Protein AF-A0A847Y252-F1 (afdb_monomer)

Sequence (80 aa):
NKEEANKLAQMSHNGLALSIRPAHTMFDGDTIFALATGRHRADINIVGAYAAEVMAQAVINAVKSAESAGGLPAAQTIDH

Mean predicted aligned error: 3.36 Å

Structure (mmCIF, N/CA/C/O backbone):
data_AF-A0A847Y252-F1
#
_entry.id   AF-A0A847Y252-F1
#
loop_
_atom_site.group_PDB
_atom_site.id
_atom_site.type_symbol
_atom_site.label_atom_id
_atom_site.label_alt_id
_atom_site.label_comp_id
_atom_site.label_asym_id
_atom_site.label_entity_id
_atom_site.label_seq_id
_atom_site.pdbx_PDB_ins_code
_atom_site.Cartn_x
_atom_site.Cartn_y
_atom_site.Cartn_z
_atom_site.occupancy
_atom_site.B_iso_or_equiv
_atom_site.auth_seq_id
_atom_site.auth_comp_id
_atom_site.auth_asym_id
_atom_site.auth_atom_id
_atom_site.pdbx_PDB_model_num
ATOM 1 N N . ASN A 1 1 ? 11.917 -5.139 -15.615 1.00 89.38 1 ASN A N 1
ATOM 2 C CA . ASN A 1 1 ? 13.074 -5.868 -15.036 1.00 89.38 1 ASN A CA 1
ATOM 3 C C . ASN A 1 1 ? 12.885 -5.978 -13.517 1.00 89.38 1 ASN A C 1
ATOM 5 O O . ASN A 1 1 ? 12.115 -5.200 -12.969 1.00 89.38 1 ASN A O 1
ATOM 9 N N . LYS A 1 2 ? 13.542 -6.927 -12.833 1.00 93.69 2 LYS A N 1
ATOM 10 C CA . LYS A 1 2 ? 13.474 -7.118 -11.371 1.00 93.69 2 LYS A CA 1
ATOM 11 C C . LYS A 1 2 ? 13.791 -5.833 -10.600 1.00 93.69 2 LYS A C 1
ATOM 13 O O . LYS A 1 2 ? 13.067 -5.505 -9.669 1.00 93.69 2 LYS A O 1
ATOM 18 N N . GLU A 1 3 ? 14.814 -5.090 -11.020 1.00 96.06 3 GLU A N 1
ATOM 19 C CA . GLU A 1 3 ? 15.206 -3.836 -10.358 1.00 96.06 3 GLU A CA 1
ATOM 20 C C . GLU A 1 3 ? 14.110 -2.765 -10.422 1.00 96.06 3 GLU A C 1
ATOM 22 O O . GLU A 1 3 ? 13.826 -2.104 -9.429 1.00 96.06 3 GLU A O 1
ATOM 27 N N . GLU A 1 4 ? 13.424 -2.644 -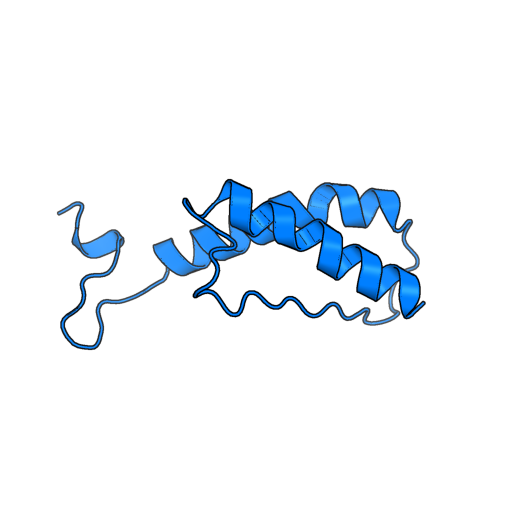11.55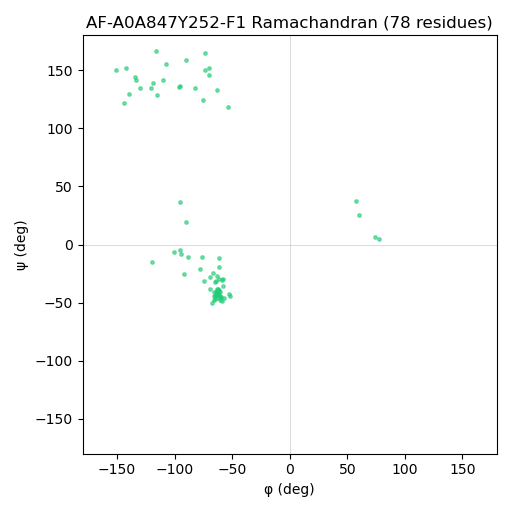9 1.00 95.94 4 GLU A N 1
ATOM 28 C CA . GLU A 1 4 ? 12.296 -1.717 -11.710 1.00 95.94 4 GLU A CA 1
ATOM 29 C C . GLU A 1 4 ? 11.119 -2.123 -10.817 1.00 95.94 4 GLU A C 1
ATOM 31 O O . GLU A 1 4 ? 10.512 -1.270 -10.179 1.00 95.94 4 GLU A O 1
ATOM 36 N N . ALA A 1 5 ? 10.824 -3.423 -10.711 1.00 96.00 5 ALA A N 1
ATOM 37 C CA . ALA A 1 5 ? 9.790 -3.913 -9.801 1.00 96.00 5 ALA A CA 1
ATOM 38 C C . ALA A 1 5 ? 10.160 -3.642 -8.333 1.00 96.00 5 ALA A C 1
ATOM 40 O O . ALA A 1 5 ? 9.331 -3.159 -7.566 1.00 96.00 5 ALA A O 1
ATOM 41 N N . ASN A 1 6 ? 11.417 -3.874 -7.949 1.00 96.50 6 ASN A N 1
ATOM 42 C CA . ASN A 1 6 ? 11.901 -3.549 -6.609 1.00 96.50 6 ASN A CA 1
ATOM 43 C C . ASN A 1 6 ? 11.784 -2.041 -6.322 1.00 96.50 6 ASN A C 1
ATOM 45 O O . ASN A 1 6 ? 11.337 -1.640 -5.249 1.00 96.50 6 ASN A O 1
ATOM 49 N N . LYS A 1 7 ? 12.108 -1.192 -7.306 1.00 95.69 7 LYS A N 1
ATOM 50 C CA . LYS A 1 7 ? 11.939 0.257 -7.178 1.00 95.69 7 LYS A CA 1
ATOM 51 C C . LYS A 1 7 ? 10.470 0.654 -7.028 1.00 95.69 7 LYS A C 1
ATOM 53 O O . LYS A 1 7 ? 10.164 1.505 -6.196 1.00 95.69 7 LYS A O 1
ATOM 58 N N . LEU A 1 8 ? 9.567 0.021 -7.776 1.00 97.19 8 LEU A N 1
ATOM 59 C CA . LEU A 1 8 ? 8.127 0.249 -7.661 1.00 97.19 8 LEU A CA 1
ATOM 60 C C . LEU A 1 8 ? 7.606 -0.093 -6.260 1.00 97.19 8 LEU A C 1
ATOM 62 O O . LEU A 1 8 ? 6.859 0.692 -5.674 1.00 97.19 8 LEU A O 1
ATOM 66 N N . ALA A 1 9 ? 8.031 -1.235 -5.709 1.00 97.56 9 ALA A N 1
ATOM 67 C CA . ALA A 1 9 ? 7.684 -1.638 -4.349 1.00 97.56 9 ALA A CA 1
ATOM 68 C C . ALA A 1 9 ? 8.147 -0.586 -3.331 1.00 97.56 9 ALA A C 1
ATOM 70 O O . ALA A 1 9 ? 7.337 -0.109 -2.541 1.00 97.56 9 ALA A O 1
ATOM 71 N N . GLN A 1 10 ? 9.403 -0.134 -3.425 1.00 96.38 10 GLN A N 1
ATOM 72 C CA . GLN A 1 10 ? 9.937 0.928 -2.564 1.00 96.38 10 GLN A CA 1
ATOM 73 C C . GLN A 1 10 ? 9.122 2.225 -2.657 1.00 96.38 10 GLN A C 1
ATOM 75 O O . GLN A 1 10 ? 8.786 2.810 -1.635 1.00 96.38 10 GLN A O 1
ATOM 80 N N . MET A 1 11 ? 8.776 2.679 -3.866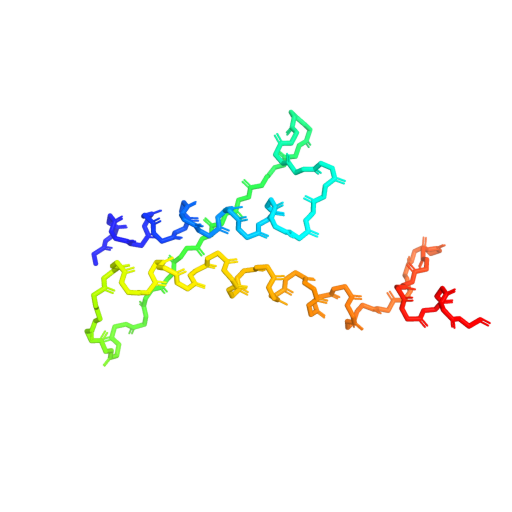 1.00 96.56 11 MET A N 1
ATOM 81 C CA . MET A 1 11 ? 7.989 3.908 -4.052 1.00 96.56 11 MET A CA 1
ATOM 82 C C . MET A 1 11 ? 6.576 3.792 -3.470 1.00 96.56 11 MET A C 1
ATOM 84 O O . MET A 1 11 ? 6.033 4.776 -2.971 1.00 96.56 11 MET A O 1
ATOM 88 N N . SER A 1 12 ? 6.001 2.589 -3.490 1.00 97.69 12 SER A N 1
ATOM 89 C CA . SER A 1 12 ? 4.666 2.324 -2.949 1.00 97.69 12 SER A CA 1
ATOM 90 C C . SER A 1 12 ? 4.600 2.488 -1.426 1.00 97.69 12 SER A C 1
ATOM 92 O O . SER A 1 12 ? 3.531 2.811 -0.913 1.00 97.69 12 SER A O 1
ATOM 94 N N . HIS A 1 13 ? 5.718 2.344 -0.694 1.00 96.94 13 HIS A N 1
ATOM 95 C CA . HIS A 1 13 ? 5.739 2.547 0.765 1.00 96.94 13 HIS A CA 1
ATOM 96 C C . HIS A 1 13 ? 5.300 3.961 1.163 1.00 96.94 13 HIS A C 1
ATOM 98 O O . HIS A 1 13 ? 4.643 4.126 2.186 1.00 96.94 13 HIS A O 1
ATOM 104 N N . ASN A 1 14 ? 5.546 4.969 0.319 1.00 95.50 14 ASN A N 1
ATOM 105 C CA . ASN A 1 14 ? 5.059 6.328 0.564 1.00 95.50 14 ASN A CA 1
ATOM 106 C C . ASN A 1 14 ? 3.527 6.382 0.695 1.00 95.50 14 ASN A C 1
ATOM 108 O O . ASN A 1 14 ? 3.007 7.217 1.428 1.00 95.50 14 ASN A O 1
ATOM 112 N N . GLY A 1 15 ? 2.798 5.478 0.034 1.00 97.12 15 GLY A N 1
ATOM 113 C CA . GLY A 1 15 ? 1.347 5.374 0.175 1.00 97.12 15 GLY A CA 1
ATOM 114 C C . GLY A 1 15 ? 0.898 4.973 1.581 1.00 97.12 15 GLY A C 1
ATOM 115 O O . GLY A 1 15 ? -0.140 5.445 2.044 1.00 97.12 15 GLY A O 1
ATOM 116 N N . LEU A 1 16 ? 1.701 4.173 2.296 1.00 97.19 16 LEU A N 1
ATOM 117 C CA . LEU A 1 16 ? 1.450 3.849 3.704 1.00 97.19 16 LEU A CA 1
ATOM 118 C C . LEU A 1 16 ? 1.559 5.113 4.560 1.00 97.19 16 LEU A C 1
ATOM 120 O O . LEU A 1 16 ? 0.638 5.425 5.304 1.00 97.19 16 LEU A O 1
ATOM 124 N N . ALA A 1 17 ? 2.613 5.910 4.372 1.00 95.00 17 ALA A N 1
ATOM 125 C CA . ALA A 1 17 ? 2.779 7.179 5.084 1.00 95.00 17 ALA A CA 1
ATOM 126 C C . ALA A 1 17 ? 1.683 8.220 4.765 1.00 95.00 17 ALA A C 1
ATOM 128 O O . ALA A 1 17 ? 1.390 9.075 5.600 1.00 95.00 17 ALA A O 1
ATOM 129 N N . LEU A 1 18 ? 1.066 8.159 3.577 1.00 96.31 18 LEU A N 1
ATOM 130 C CA . LEU A 1 18 ? -0.055 9.030 3.196 1.00 96.31 18 LEU A CA 1
ATOM 131 C C . LEU A 1 18 ? -1.402 8.609 3.805 1.00 96.31 18 LEU A C 1
ATOM 133 O O . LEU A 1 18 ? -2.311 9.434 3.869 1.00 96.31 18 LEU A O 1
ATOM 137 N N . SER A 1 19 ? -1.555 7.351 4.224 1.00 97.69 19 SER A N 1
ATOM 138 C CA . SER A 1 19 ? -2.845 6.786 4.656 1.00 97.69 19 SER A CA 1
ATOM 139 C C . SER A 1 19 ? -2.863 6.281 6.101 1.00 97.69 19 SER A C 1
ATOM 141 O O . SER A 1 19 ? -3.941 6.085 6.660 1.00 97.69 19 SER A O 1
ATOM 143 N N . ILE A 1 20 ? -1.699 6.1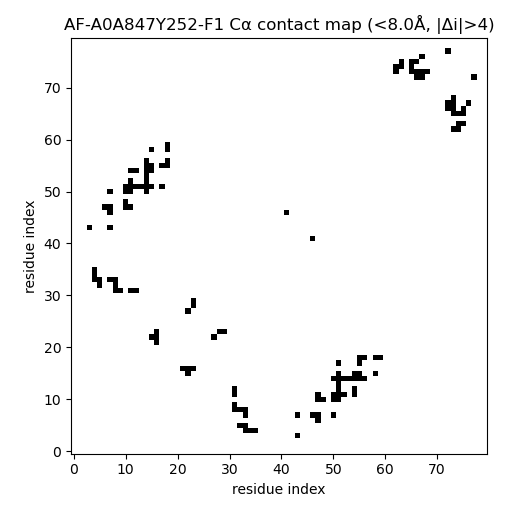09 6.730 1.00 97.38 20 ILE A N 1
ATOM 144 C CA . ILE A 1 20 ? -1.527 5.583 8.087 1.00 97.38 20 ILE A CA 1
ATOM 145 C C . ILE A 1 20 ? -0.608 6.527 8.869 1.00 97.38 20 ILE A C 1
ATOM 147 O O . ILE A 1 20 ? 0.435 6.953 8.369 1.00 97.38 20 ILE A O 1
ATOM 151 N N . ARG A 1 21 ? -0.977 6.865 10.115 1.00 96.00 21 ARG A N 1
ATOM 152 C CA . ARG A 1 21 ? -0.163 7.739 10.972 1.00 96.00 21 ARG A CA 1
ATOM 153 C C . ARG A 1 21 ? -0.208 7.331 12.457 1.00 96.00 21 ARG A C 1
ATOM 155 O O . ARG A 1 21 ? -1.284 7.408 13.046 1.00 96.00 21 ARG A O 1
ATOM 162 N N . PRO A 1 22 ? 0.947 7.030 13.091 1.00 94.56 22 PRO A N 1
ATOM 163 C CA . PRO A 1 22 ? 2.269 6.866 12.472 1.00 94.56 22 PRO A CA 1
ATOM 164 C C . PRO A 1 22 ? 2.338 5.587 11.618 1.00 94.56 22 PRO A C 1
ATOM 166 O O . PRO A 1 22 ? 1.642 4.622 11.905 1.00 94.56 22 PRO A O 1
ATOM 169 N N . ALA A 1 23 ? 3.181 5.597 10.587 1.00 94.12 23 ALA A N 1
ATOM 170 C CA . ALA A 1 23 ? 3.566 4.419 9.805 1.00 94.12 23 ALA A CA 1
ATOM 171 C C . ALA A 1 23 ? 5.074 4.167 9.976 1.00 94.12 23 ALA A C 1
ATOM 173 O O . ALA A 1 23 ? 5.786 5.065 10.441 1.00 94.12 23 ALA A O 1
ATOM 174 N N . HIS A 1 24 ? 5.565 2.992 9.565 1.00 93.31 24 HIS A N 1
ATOM 175 C CA . HIS A 1 24 ? 6.987 2.627 9.618 1.00 93.31 24 HIS A CA 1
ATOM 176 C C . HIS A 1 24 ? 7.598 2.705 11.023 1.00 93.31 24 HIS A C 1
ATOM 178 O O . HIS A 1 24 ? 8.739 3.145 11.196 1.00 93.31 24 HIS A O 1
ATOM 184 N N . THR A 1 25 ? 6.843 2.326 12.054 1.00 96.25 25 THR A N 1
ATOM 185 C CA . THR A 1 25 ? 7.401 2.272 13.405 1.00 96.25 25 THR A CA 1
ATOM 186 C C . THR A 1 25 ? 8.340 1.073 13.549 1.00 96.25 25 THR A C 1
ATOM 188 O O . THR A 1 25 ? 8.307 0.129 12.763 1.00 96.25 25 THR A O 1
ATOM 191 N N . MET A 1 26 ? 9.158 1.064 14.605 1.00 96.06 26 MET A N 1
ATOM 192 C CA . MET A 1 26 ? 10.028 -0.081 14.924 1.00 96.06 26 MET A CA 1
ATOM 193 C C . MET A 1 26 ? 9.259 -1.381 15.212 1.00 96.06 26 MET A C 1
ATOM 195 O O . MET A 1 26 ? 9.877 -2.440 15.308 1.00 96.06 26 MET A O 1
ATOM 199 N N . PHE A 1 27 ? 7.939 -1.302 15.388 1.00 96.38 27 PHE A N 1
ATOM 200 C CA . PHE A 1 27 ? 7.075 -2.441 15.676 1.00 96.38 27 PHE A CA 1
ATOM 201 C C . PHE A 1 27 ? 6.319 -2.940 14.435 1.00 96.38 27 PHE A C 1
ATOM 203 O O . PHE A 1 27 ? 5.679 -3.988 14.5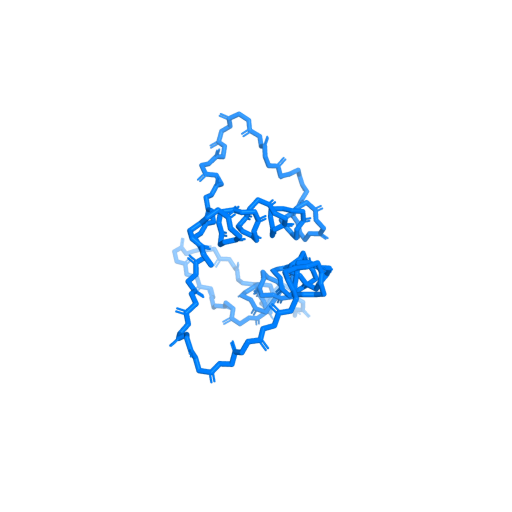13 1.00 96.38 27 PHE A O 1
ATOM 210 N N . ASP A 1 28 ? 6.418 -2.236 13.302 1.00 95.25 28 ASP A N 1
ATOM 211 C CA . ASP A 1 28 ? 5.696 -2.570 12.076 1.00 95.25 28 ASP A CA 1
ATOM 212 C C . ASP A 1 28 ? 6.560 -3.402 11.118 1.00 95.25 28 ASP A C 1
ATOM 214 O O . ASP A 1 28 ? 7.727 -3.106 10.864 1.00 95.25 28 ASP A O 1
ATOM 218 N N . GLY A 1 29 ? 5.962 -4.448 10.543 1.00 96.19 29 GLY A N 1
ATOM 219 C CA . GLY A 1 29 ? 6.579 -5.324 9.541 1.00 96.19 29 GLY A CA 1
ATOM 220 C C . GLY A 1 29 ? 6.255 -4.927 8.098 1.00 96.19 29 GLY A C 1
ATOM 221 O O . GLY A 1 29 ? 6.022 -5.808 7.266 1.00 96.19 29 GLY A O 1
ATOM 222 N N . ASP A 1 30 ? 6.167 -3.626 7.807 1.00 96.44 30 ASP A N 1
ATOM 223 C CA . ASP A 1 30 ? 5.693 -3.106 6.519 1.00 96.44 30 ASP A CA 1
ATOM 224 C C . ASP A 1 30 ? 6.467 -3.713 5.342 1.00 96.44 30 ASP A C 1
ATOM 226 O O . ASP A 1 30 ? 7.675 -3.521 5.203 1.00 96.44 30 ASP A O 1
ATOM 230 N N . THR A 1 31 ? 5.765 -4.432 4.462 1.00 96.50 31 THR A N 1
ATOM 231 C CA . THR A 1 31 ? 6.375 -5.118 3.315 1.00 96.50 31 THR A CA 1
ATOM 232 C C . THR A 1 31 ?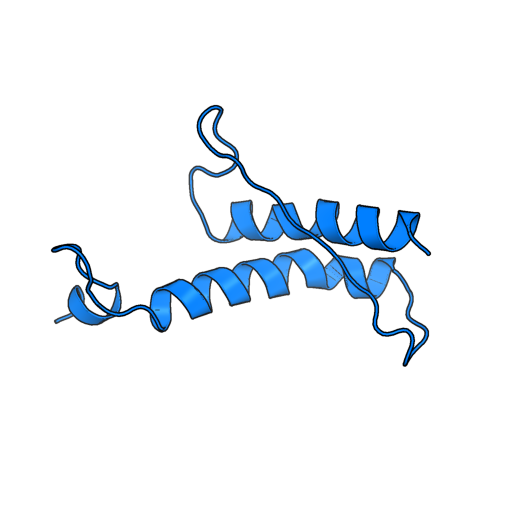 5.492 -4.988 2.081 1.00 96.50 31 THR A C 1
ATOM 234 O O . THR A 1 31 ? 4.306 -5.310 2.123 1.00 96.50 31 THR A O 1
ATOM 237 N N . ILE A 1 32 ? 6.081 -4.569 0.958 1.00 97.38 32 ILE A N 1
ATOM 238 C CA . ILE A 1 32 ? 5.397 -4.471 -0.335 1.00 97.38 32 ILE A CA 1
ATOM 239 C C . ILE A 1 32 ? 6.100 -5.354 -1.364 1.00 97.38 32 ILE A C 1
ATOM 241 O O . ILE A 1 32 ? 7.321 -5.316 -1.513 1.00 97.38 32 ILE A O 1
ATOM 245 N N . PHE A 1 33 ? 5.310 -6.112 -2.124 1.00 96.94 33 PHE A N 1
ATOM 246 C CA . PHE A 1 33 ? 5.774 -6.870 -3.282 1.00 96.94 33 PHE A CA 1
ATOM 247 C C . PHE A 1 33 ? 5.235 -6.250 -4.567 1.00 96.94 33 PHE A C 1
ATOM 249 O O . PHE A 1 33 ? 4.077 -5.842 -4.635 1.00 96.94 33 PHE A O 1
ATOM 256 N N . ALA A 1 34 ? 6.062 -6.226 -5.608 1.00 96.81 34 ALA A N 1
ATOM 257 C CA . ALA A 1 34 ? 5.669 -5.776 -6.936 1.00 96.81 34 ALA A CA 1
ATOM 258 C C . ALA A 1 34 ? 5.817 -6.910 -7.953 1.00 96.81 34 ALA A C 1
ATOM 260 O O . ALA A 1 34 ? 6.809 -7.642 -7.955 1.00 96.81 34 ALA A O 1
ATOM 261 N N . LEU A 1 35 ? 4.840 -7.017 -8.852 1.00 95.56 35 LEU A N 1
ATOM 262 C CA . LEU A 1 35 ? 4.816 -7.986 -9.941 1.00 95.56 35 LEU A CA 1
ATOM 263 C C . LEU A 1 35 ? 4.424 -7.283 -11.242 1.00 95.56 35 LEU A C 1
ATOM 265 O O . LEU A 1 35 ? 3.539 -6.431 -11.256 1.00 95.56 35 LEU A O 1
ATOM 269 N N . ALA A 1 36 ? 5.048 -7.683 -12.348 1.00 94.75 36 ALA A N 1
ATOM 270 C CA . ALA A 1 36 ? 4.672 -7.249 -13.687 1.00 94.75 36 ALA A CA 1
ATOM 271 C C . ALA A 1 36 ? 4.169 -8.449 -14.498 1.00 94.75 36 ALA A C 1
ATOM 273 O O . ALA A 1 36 ? 4.857 -9.460 -14.609 1.00 94.75 36 ALA A O 1
ATOM 274 N N . THR A 1 37 ? 2.988 -8.325 -15.110 1.00 94.69 37 THR A N 1
ATOM 275 C CA . THR A 1 37 ? 2.388 -9.384 -15.947 1.00 94.69 37 THR A CA 1
ATOM 276 C C . THR A 1 37 ? 3.030 -9.506 -17.332 1.00 94.69 37 THR A C 1
ATOM 278 O O . THR A 1 37 ? 2.731 -10.443 -18.064 1.00 94.69 37 THR A O 1
ATOM 281 N N . GLY A 1 38 ? 3.873 -8.544 -17.723 1.00 92.62 38 GLY A N 1
ATOM 282 C CA . GLY A 1 38 ? 4.573 -8.535 -19.011 1.00 92.62 38 GLY A CA 1
ATOM 283 C C . GLY A 1 38 ? 3.709 -8.193 -20.232 1.00 92.62 38 GLY A C 1
ATOM 284 O O . GLY A 1 38 ? 4.206 -8.272 -21.349 1.00 92.62 38 GLY A O 1
ATOM 285 N N . ARG A 1 39 ? 2.439 -7.799 -20.048 1.00 95.75 39 ARG A N 1
ATOM 286 C CA . ARG A 1 39 ? 1.507 -7.515 -21.161 1.00 95.75 39 ARG A CA 1
ATOM 287 C C . ARG A 1 39 ? 1.773 -6.190 -21.883 1.00 95.75 39 ARG A C 1
ATOM 289 O O . ARG A 1 39 ? 1.519 -6.093 -23.078 1.00 95.75 39 ARG A O 1
ATOM 296 N N . HIS A 1 40 ? 2.283 -5.185 -21.171 1.00 93.62 40 HIS A N 1
ATOM 297 C CA . HIS A 1 40 ? 2.574 -3.859 -21.717 1.00 93.62 40 HIS A CA 1
ATOM 298 C C . HIS A 1 40 ? 3.951 -3.379 -21.265 1.00 93.62 40 HIS A C 1
ATOM 300 O O . HIS A 1 40 ? 4.361 -3.620 -20.128 1.00 93.62 40 HIS A O 1
ATOM 306 N N . ARG A 1 41 ? 4.652 -2.670 -22.155 1.00 93.00 41 ARG A N 1
ATOM 307 C CA . ARG A 1 41 ? 5.835 -1.887 -21.788 1.00 93.00 41 ARG 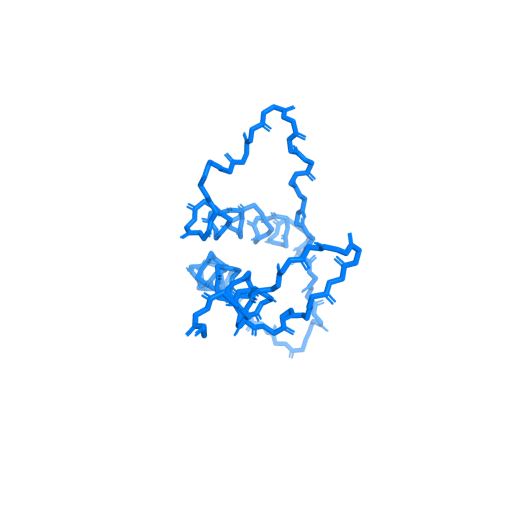A CA 1
ATOM 308 C C . ARG A 1 41 ? 5.374 -0.542 -21.237 1.00 93.00 41 ARG A C 1
ATOM 310 O O . ARG A 1 41 ? 4.508 0.089 -21.833 1.00 93.00 41 ARG A O 1
ATOM 317 N N . ALA A 1 42 ? 5.962 -0.118 -20.128 1.00 92.38 42 ALA A N 1
ATOM 318 C CA . ALA A 1 42 ? 5.675 1.159 -19.490 1.00 92.38 42 ALA A CA 1
ATOM 319 C C . ALA A 1 42 ? 6.967 1.755 -18.923 1.00 92.38 42 ALA A C 1
ATOM 321 O O . ALA A 1 42 ? 7.887 1.012 -18.576 1.00 92.38 42 ALA A O 1
ATOM 322 N N . ASP A 1 43 ? 7.022 3.082 -18.832 1.00 93.31 43 ASP A N 1
ATOM 323 C CA . ASP A 1 43 ? 8.103 3.786 -18.143 1.00 93.31 43 ASP A CA 1
ATOM 324 C C . ASP A 1 43 ? 7.907 3.656 -16.628 1.00 93.31 43 ASP A C 1
ATOM 326 O O . ASP A 1 43 ? 6.852 4.006 -16.089 1.00 93.31 43 ASP A O 1
ATOM 330 N N . ILE A 1 44 ? 8.929 3.152 -15.938 1.00 92.81 44 ILE A N 1
ATOM 331 C CA . ILE A 1 44 ? 8.884 2.934 -14.495 1.00 92.81 44 ILE A CA 1
ATOM 332 C C . ILE A 1 44 ? 8.680 4.227 -13.700 1.00 92.81 44 ILE A C 1
ATOM 334 O O . ILE A 1 44 ? 8.063 4.186 -12.642 1.00 92.81 44 ILE A O 1
ATOM 338 N N . ASN A 1 45 ? 9.137 5.375 -14.198 1.00 92.12 45 ASN A N 1
ATOM 339 C CA . ASN A 1 45 ? 8.958 6.653 -13.514 1.00 92.12 45 ASN A CA 1
ATOM 340 C C . ASN A 1 45 ? 7.492 7.082 -13.535 1.00 92.12 45 ASN A C 1
ATOM 342 O O . ASN A 1 45 ? 6.984 7.570 -12.529 1.00 92.12 45 ASN A O 1
ATOM 346 N N . ILE A 1 46 ? 6.796 6.840 -14.651 1.00 93.62 46 ILE A N 1
ATOM 347 C CA . ILE A 1 46 ? 5.364 7.134 -14.7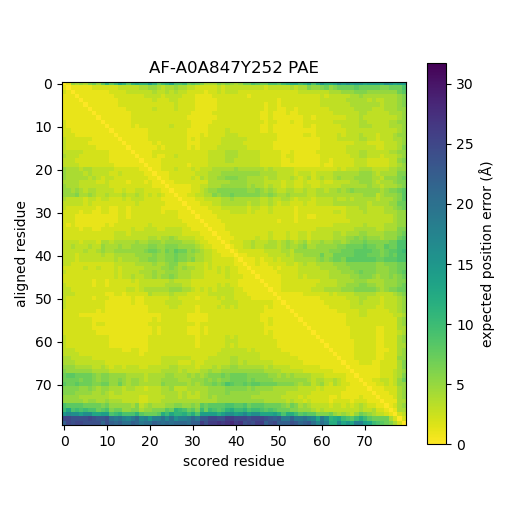75 1.00 93.62 46 ILE A CA 1
ATOM 348 C C . ILE A 1 46 ? 4.570 6.201 -13.860 1.00 93.62 46 ILE A C 1
ATOM 350 O O . ILE A 1 46 ? 3.771 6.666 -13.056 1.00 93.62 46 ILE A O 1
ATOM 354 N N . VAL A 1 47 ? 4.817 4.888 -13.931 1.00 94.94 47 VAL A N 1
ATOM 355 C CA . VAL A 1 47 ? 4.111 3.911 -13.078 1.00 94.94 47 VAL A CA 1
ATOM 356 C C . VAL A 1 47 ? 4.411 4.165 -11.597 1.00 94.94 47 VAL A C 1
ATOM 358 O O . VAL A 1 47 ? 3.510 4.145 -10.762 1.00 94.94 47 VAL A O 1
ATOM 361 N N . GLY A 1 48 ? 5.671 4.454 -11.275 1.00 93.75 48 GLY A N 1
ATOM 362 C CA . GLY A 1 48 ? 6.136 4.768 -9.931 1.00 93.75 48 GLY A CA 1
ATOM 363 C C . GLY A 1 48 ? 5.514 6.035 -9.353 1.00 93.75 48 GLY A C 1
ATOM 364 O O . GLY A 1 48 ? 5.185 6.045 -8.169 1.00 93.75 48 GLY A O 1
ATOM 365 N N . ALA A 1 49 ? 5.305 7.078 -10.164 1.00 91.62 49 ALA A N 1
ATOM 366 C CA . ALA A 1 49 ? 4.677 8.322 -9.715 1.00 91.62 49 ALA A CA 1
ATOM 367 C C . ALA A 1 49 ? 3.268 8.093 -9.140 1.00 91.62 49 ALA A C 1
ATOM 369 O O . ALA A 1 49 ? 2.909 8.714 -8.144 1.00 91.62 49 ALA A O 1
ATOM 370 N N . TYR A 1 50 ? 2.514 7.146 -9.705 1.00 96.38 50 TYR A N 1
ATOM 371 C CA . TYR A 1 50 ? 1.182 6.776 -9.217 1.00 96.38 50 TYR A CA 1
ATOM 372 C C . TYR A 1 50 ? 1.194 5.684 -8.140 1.00 96.38 50 TYR A C 1
ATOM 374 O O . TYR A 1 50 ? 0.169 5.430 -7.511 1.00 96.38 50 TYR A O 1
ATOM 382 N N . ALA A 1 51 ? 2.331 5.029 -7.895 1.00 96.88 51 ALA A N 1
ATOM 383 C CA . ALA A 1 51 ? 2.400 3.873 -7.003 1.00 96.88 51 ALA A CA 1
ATOM 384 C C . ALA A 1 51 ? 2.019 4.217 -5.555 1.00 96.88 51 ALA A C 1
ATOM 386 O O . ALA A 1 51 ? 1.271 3.478 -4.918 1.00 96.88 51 ALA A O 1
ATOM 387 N N . ALA A 1 52 ? 2.487 5.363 -5.052 1.00 95.62 52 ALA A N 1
ATOM 388 C CA . ALA A 1 52 ? 2.156 5.835 -3.709 1.00 95.62 52 ALA A CA 1
ATOM 389 C C . ALA A 1 52 ? 0.660 6.160 -3.565 1.00 95.62 52 ALA A C 1
ATOM 391 O O . ALA A 1 52 ? 0.033 5.763 -2.586 1.00 95.62 52 ALA A O 1
ATOM 392 N N . GLU A 1 53 ? 0.079 6.844 -4.552 1.00 97.31 53 GLU A N 1
ATOM 393 C CA . GLU A 1 53 ? -1.336 7.225 -4.548 1.00 97.31 53 GLU A CA 1
ATOM 394 C C . GLU A 1 53 ? -2.247 5.995 -4.617 1.00 97.31 53 GLU A C 1
ATOM 396 O O . GLU A 1 53 ? -3.152 5.844 -3.798 1.00 97.31 53 GLU A O 1
ATOM 401 N N . VAL A 1 54 ? -1.963 5.067 -5.537 1.00 98.06 54 VAL A N 1
ATOM 402 C CA . VAL A 1 54 ? -2.727 3.820 -5.669 1.00 98.06 54 VAL A CA 1
ATOM 403 C C . VAL A 1 54 ? -2.626 2.982 -4.395 1.00 98.06 54 VAL A C 1
ATOM 405 O O . VAL A 1 54 ? -3.630 2.419 -3.960 1.00 98.06 54 VAL A O 1
ATOM 408 N N . MET A 1 55 ? -1.450 2.928 -3.762 1.00 98.44 55 MET A N 1
ATOM 409 C CA . MET A 1 55 ? -1.276 2.212 -2.499 1.00 98.44 55 MET A CA 1
ATOM 410 C C . MET A 1 55 ? -2.073 2.859 -1.359 1.00 98.44 55 MET A C 1
ATOM 412 O O . MET A 1 55 ? -2.781 2.160 -0.637 1.00 98.44 55 MET A O 1
ATOM 416 N N . ALA A 1 56 ? -2.039 4.189 -1.232 1.00 98.31 56 ALA A N 1
ATOM 417 C CA . ALA A 1 56 ? -2.853 4.905 -0.250 1.00 98.31 56 ALA A CA 1
ATOM 418 C C . ALA A 1 56 ? -4.355 4.658 -0.477 1.00 98.31 56 ALA A C 1
ATOM 420 O O . ALA A 1 56 ? -5.088 4.342 0.460 1.00 98.31 56 ALA A O 1
ATOM 421 N N . GLN A 1 57 ? -4.812 4.723 -1.730 1.00 98.62 57 GLN A N 1
ATOM 422 C CA . GLN A 1 57 ? -6.203 4.447 -2.077 1.00 98.62 57 GLN A CA 1
ATOM 423 C C . GLN A 1 57 ? -6.596 3.000 -1.752 1.00 98.62 57 GLN A C 1
ATOM 425 O O . GLN A 1 57 ? -7.705 2.766 -1.273 1.00 98.62 57 GLN A O 1
ATOM 430 N N . ALA A 1 58 ? -5.701 2.033 -1.971 1.00 98.62 58 ALA A N 1
ATOM 431 C CA . ALA A 1 58 ? -5.936 0.638 -1.615 1.00 98.62 58 ALA A CA 1
ATOM 432 C C . ALA A 1 58 ? -6.130 0.459 -0.100 1.00 98.62 58 ALA A C 1
ATOM 434 O O . ALA A 1 58 ? -7.077 -0.213 0.307 1.00 98.62 58 ALA A O 1
ATOM 435 N N . VAL A 1 59 ? -5.306 1.110 0.730 1.00 98.38 59 VAL A N 1
ATOM 436 C CA . VAL A 1 59 ? -5.461 1.104 2.197 1.00 98.38 59 VAL A CA 1
ATOM 437 C C . VAL A 1 59 ? -6.806 1.705 2.610 1.00 98.38 59 VAL A C 1
ATOM 439 O O . VAL A 1 59 ? -7.548 1.092 3.376 1.00 98.38 59 VAL A O 1
ATOM 442 N N . ILE A 1 60 ? -7.177 2.866 2.062 1.00 98.12 60 ILE A N 1
ATOM 443 C CA . ILE A 1 60 ? -8.468 3.504 2.365 1.00 98.12 60 ILE A CA 1
ATOM 444 C C . ILE A 1 60 ? -9.644 2.626 1.924 1.00 98.12 60 ILE A C 1
ATOM 446 O O . ILE A 1 60 ? -10.631 2.505 2.651 1.00 98.12 60 ILE A O 1
ATOM 450 N N . ASN A 1 61 ? -9.546 1.983 0.760 1.00 98.31 61 ASN A N 1
ATOM 451 C CA . ASN A 1 61 ? -10.565 1.048 0.291 1.00 98.31 61 ASN A CA 1
ATOM 452 C C . ASN A 1 61 ? -10.694 -0.154 1.233 1.00 98.31 61 ASN A C 1
ATOM 454 O O . ASN A 1 61 ? -11.817 -0.570 1.513 1.00 98.31 61 ASN A O 1
ATOM 458 N N . ALA A 1 62 ? -9.580 -0.674 1.757 1.00 97.88 62 ALA A N 1
ATOM 459 C CA . ALA A 1 62 ? -9.593 -1.754 2.738 1.00 97.88 62 ALA A CA 1
ATOM 460 C C . ALA A 1 62 ? -10.311 -1.333 4.028 1.00 97.88 62 ALA A C 1
ATOM 462 O O . ALA A 1 62 ? -11.197 -2.049 4.485 1.00 97.88 62 ALA A O 1
ATOM 463 N N . VAL A 1 63 ? -10.013 -0.143 4.564 1.00 96.62 63 VAL A N 1
ATOM 464 C CA . VAL A 1 63 ? -10.688 0.396 5.761 1.00 96.62 63 VAL A CA 1
ATOM 465 C C . VAL A 1 63 ? -12.192 0.567 5.532 1.00 96.62 63 VAL A C 1
ATOM 467 O O . VAL A 1 63 ? -12.991 0.186 6.384 1.00 96.62 63 VAL A O 1
ATOM 470 N N . LYS A 1 64 ? -12.591 1.109 4.375 1.00 95.88 64 LYS A N 1
ATOM 471 C CA . LYS A 1 64 ? -14.005 1.333 4.030 1.00 95.88 64 LYS A CA 1
ATOM 472 C C . LYS A 1 64 ? -14.787 0.046 3.774 1.00 95.88 64 LYS A C 1
ATOM 474 O O . LYS A 1 64 ? -15.994 0.042 3.964 1.00 95.88 64 LYS A O 1
ATOM 479 N N . SER A 1 65 ? -14.114 -1.009 3.318 1.00 96.69 65 SER A N 1
ATOM 480 C CA . SER A 1 65 ? -14.748 -2.291 2.980 1.00 96.69 65 SER A CA 1
ATOM 481 C C . SER A 1 65 ? -14.692 -3.305 4.125 1.00 96.69 65 SER A C 1
ATOM 483 O O . SER A 1 65 ? -15.217 -4.405 3.982 1.00 96.69 65 SER A O 1
ATOM 485 N N . ALA A 1 66 ? -14.015 -2.982 5.230 1.00 96.56 66 ALA A N 1
ATOM 486 C CA . ALA A 1 66 ? -13.888 -3.874 6.372 1.00 96.56 66 ALA A CA 1
ATOM 487 C C . ALA A 1 66 ? -15.222 -4.030 7.120 1.00 96.56 66 ALA A C 1
ATOM 489 O O . ALA A 1 66 ? -15.994 -3.082 7.270 1.00 96.56 66 ALA A O 1
ATOM 490 N N . GLU A 1 67 ? -15.446 -5.224 7.660 1.00 96.19 67 GLU A N 1
ATOM 491 C CA . GLU A 1 67 ? -16.549 -5.533 8.570 1.00 96.19 67 GLU A CA 1
ATOM 492 C C . GLU A 1 67 ? -16.025 -5.727 9.997 1.00 96.19 67 GLU A C 1
ATOM 494 O O . GLU A 1 67 ? -14.851 -6.044 10.207 1.00 96.19 67 GLU A O 1
ATOM 499 N N . SER A 1 68 ? -16.891 -5.519 10.991 1.00 96.31 68 SER A N 1
ATOM 500 C CA . SER A 1 68 ? -16.538 -5.728 12.395 1.00 96.31 68 SER A CA 1
ATOM 501 C C . SER A 1 68 ? -16.209 -7.199 12.646 1.00 96.31 68 SER A C 1
ATOM 503 O O . SER A 1 68 ? -16.961 -8.090 12.254 1.00 96.31 68 SER A O 1
ATOM 505 N N . ALA A 1 69 ? -15.104 -7.466 13.337 1.00 96.44 69 ALA A N 1
ATOM 506 C CA . ALA A 1 69 ? -14.636 -8.822 13.602 1.00 96.44 69 ALA A CA 1
ATOM 507 C C . ALA A 1 69 ? -13.860 -8.884 14.920 1.00 96.44 69 ALA A C 1
ATOM 509 O O . ALA A 1 69 ? -13.235 -7.911 15.332 1.00 96.44 69 ALA A O 1
ATOM 510 N N . GLY A 1 70 ? -13.898 -10.031 15.608 1.00 95.31 70 GLY A N 1
ATOM 511 C CA . GLY A 1 70 ? -13.136 -10.231 16.849 1.00 95.31 70 GLY A CA 1
ATOM 512 C C . GLY A 1 70 ? -13.488 -9.250 17.978 1.00 95.31 70 GLY A C 1
ATOM 513 O O . GLY A 1 70 ? -12.644 -8.966 18.819 1.00 95.31 70 GLY A O 1
ATOM 514 N N . GLY A 1 71 ? -14.710 -8.703 17.976 1.00 95.62 71 GLY A N 1
ATOM 515 C CA . GLY A 1 71 ? -15.143 -7.669 18.923 1.00 95.62 71 GLY A CA 1
ATOM 516 C C . GLY A 1 71 ? -14.633 -6.257 18.606 1.00 95.62 71 GLY A C 1
ATOM 517 O O . GLY A 1 71 ? -14.891 -5.343 19.384 1.00 95.62 71 GLY A O 1
ATOM 518 N N . LEU A 1 72 ? -13.937 -6.064 17.483 1.00 95.31 72 LEU A N 1
ATOM 519 C CA . LEU A 1 72 ? -13.474 -4.759 17.018 1.00 95.31 72 LEU A CA 1
ATOM 520 C C . LEU A 1 72 ? -14.472 -4.158 16.014 1.00 95.31 72 LEU A C 1
ATOM 522 O O . LEU A 1 72 ? -14.951 -4.884 15.135 1.00 95.31 72 LEU A O 1
ATOM 526 N N . PRO A 1 73 ? -14.786 -2.853 16.118 1.00 95.44 73 PRO A N 1
ATOM 527 C CA . PRO A 1 73 ? -15.654 -2.177 15.164 1.00 95.44 73 PRO A CA 1
ATOM 528 C C . PRO A 1 73 ? -14.935 -1.934 13.831 1.00 95.44 73 PRO A C 1
ATOM 530 O O . PRO A 1 73 ? -13.725 -1.710 13.792 1.00 95.44 73 PRO A O 1
ATOM 533 N N . ALA A 1 74 ? -15.695 -1.909 12.739 1.00 96.06 74 ALA A N 1
ATOM 534 C CA . ALA A 1 74 ? -15.240 -1.367 11.462 1.00 96.06 74 ALA A CA 1
ATOM 535 C C . ALA A 1 74 ? -15.556 0.128 11.347 1.00 96.06 74 ALA A C 1
ATOM 537 O O . ALA A 1 74 ? -16.492 0.614 11.982 1.00 96.06 74 ALA A O 1
ATOM 538 N N . ALA A 1 75 ? -14.841 0.846 10.476 1.00 94.44 75 ALA A N 1
ATOM 539 C CA . ALA A 1 75 ? -15.048 2.282 10.254 1.00 94.44 75 ALA A CA 1
ATOM 540 C C . ALA A 1 75 ? -16.520 2.625 9.959 1.00 94.44 75 ALA A C 1
ATOM 542 O O . ALA A 1 75 ? -17.089 3.508 10.589 1.00 94.44 75 ALA A O 1
ATOM 543 N N . GLN A 1 76 ? -17.171 1.839 9.096 1.00 90.75 76 GLN A N 1
ATOM 544 C CA . GLN A 1 76 ? -18.588 2.006 8.754 1.00 90.75 76 GLN A CA 1
ATOM 545 C C . GLN A 1 76 ? -19.559 1.841 9.938 1.00 90.75 76 GLN A C 1
ATOM 547 O O . GLN A 1 76 ? -20.700 2.273 9.856 1.00 90.75 76 GLN A O 1
ATOM 552 N N . THR A 1 77 ? -19.129 1.205 11.032 1.00 90.69 77 THR A N 1
ATOM 553 C CA . THR A 1 77 ? -19.962 0.988 12.229 1.00 90.69 77 THR A CA 1
ATOM 554 C C . THR A 1 77 ? -19.771 2.053 13.306 1.00 90.69 77 THR A C 1
ATOM 556 O O . THR A 1 77 ? -20.500 2.040 14.290 1.00 90.69 77 THR A O 1
ATOM 559 N N . ILE A 1 78 ? -18.788 2.944 13.141 1.00 84.94 78 ILE A N 1
ATOM 560 C CA . ILE A 1 78 ? -18.456 3.995 14.113 1.00 84.94 78 ILE A CA 1
ATOM 561 C C . ILE A 1 78 ? -19.222 5.296 13.808 1.00 84.94 78 ILE A C 1
ATOM 563 O O . ILE A 1 78 ? -19.490 6.066 14.723 1.00 84.94 78 ILE A O 1
ATOM 567 N N . ASP A 1 79 ? -19.616 5.518 12.549 1.00 63.66 79 ASP A N 1
ATOM 568 C CA . ASP A 1 79 ? -20.307 6.735 12.086 1.00 63.66 79 ASP A CA 1
ATOM 569 C C . ASP A 1 79 ? -21.855 6.658 12.175 1.00 63.66 79 ASP A C 1
ATOM 571 O O . ASP A 1 79 ? -22.561 7.427 11.516 1.00 63.66 79 ASP A O 1
ATOM 575 N N . HIS A 1 80 ? -22.393 5.742 12.990 1.00 53.56 80 HIS A N 1
ATOM 576 C CA . HIS A 1 80 ? -23.824 5.591 13.298 1.00 53.56 80 HIS A CA 1
ATOM 577 C C . HIS A 1 80 ? -24.091 5.799 14.790 1.00 53.56 80 HIS A C 1
ATOM 579 O O . HIS A 1 80 ? -25.123 6.435 15.105 1.00 53.56 80 HIS A O 1
#

Radius of gyration: 15.46 Å; Cα contacts (8 Å, |Δi|>4): 70; chains: 1; bounding box: 39×19×41 Å

pLDDT: mean 94.62, std 6.25, range [53.56, 98.62]

Solvent-accessible surface area (backbone atoms only — not comparable to full-atom values): 4931 Å² total; per-residue (Å²): 106,72,67,56,32,53,50,35,22,60,43,24,52,55,6,46,61,74,66,38,85,88,53,90,48,98,86,55,83,88,79,69,83,56,86,80,90,76,85,70,92,75,60,62,68,64,56,32,68,47,28,20,57,54,41,21,50,49,53,54,50,49,50,67,68,43,70,63,54,96,90,40,82,20,63,77,67,70,83,114

Secondary structure (DSSP, 8-state):
-HHHHHHHHHHHHHHHHHHSSS-S-TT----------SSS---HHHHHHHHHHHHHHHHHHHHHH---BTTBPPHHHH--

Foldseek 3Di:
DVVLQVLLFVLLVLLCVVQDPPPPDPPDPDGGGGDDPPPDDDDSVVSSVCNSVVSNVVVVVCQVPDCDDPNRHGPVRVV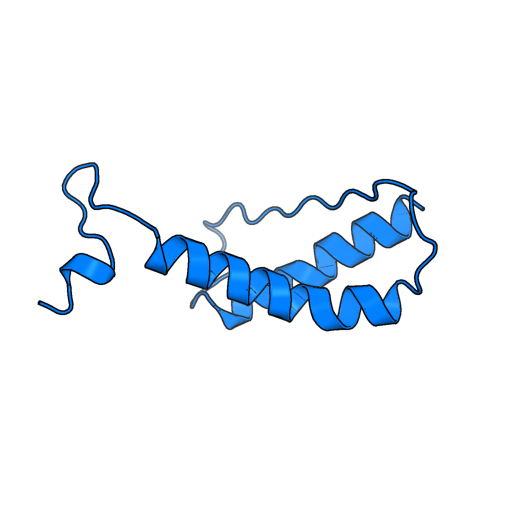D